Protein AF-A0A6V8PCB6-F1 (afdb_monomer_lite)

Foldseek 3Di:
DDDAAEDEDDDPPPDPPDQWDDPDVPDIHGHAHLVVLQVVAWDKDKDWDADVPRDIDIDIDTGHDLLSLQLRLLLVCQVDPDLVSLVSNCCSQQPVPPGVVVSCVVNVVPCVPPSSVSSVVSNCVQPVDPPGVHRD

Radius of gyration: 17.43 Å; chains: 1; bounding box: 39×37×51 Å

pLDDT: mean 89.45, std 10.22, range [46.38, 97.5]

Secondary structure (DSSP, 8-state):
-PPPPEEEPPPTTS-TT-SEEEEETTEEEEEETTHHHHHHSEEEEEEEEE-TTS-EEEEEEEEE-HHHHHHHHHHHHHHS--HHHHHHHHHHHHHSTTSHHHHHHHHGGGTT-HHHHHHHHHHHHHSSSTTSSS--

Sequence (136 aa):
MGVDFLTPKPEKGKGRKHRHRLVQPDLRARTLEGAEIALKHNWECSLSGILPEDGGTTVTLRVADIVSSLALKGIALGERYAEKDAYDIYVLLSYYRDGPRDVRDELKPYLSDKFLQKGLSSIESRFRSPEAEGPS

Structure (mmCIF, N/CA/C/O backbone):
data_AF-A0A6V8PCB6-F1
#
_entry.id   AF-A0A6V8PCB6-F1
#
loop_
_atom_site.group_PDB
_atom_site.id
_atom_site.type_symbol
_atom_site.label_atom_id
_atom_site.label_alt_id
_atom_site.label_comp_id
_atom_site.label_asym_id
_atom_site.label_entity_id
_atom_site.label_seq_id
_atom_site.pdbx_PDB_ins_code
_atom_site.Cartn_x
_atom_site.Cartn_y
_atom_site.Cartn_z
_atom_site.occupancy
_atom_site.B_iso_or_equiv
_atom_site.auth_seq_id
_atom_site.auth_comp_id
_atom_site.auth_asym_id
_atom_site.auth_atom_id
_atom_site.pdbx_PDB_model_num
ATOM 1 N N . MET A 1 1 ? 8.524 6.985 17.468 1.00 46.38 1 MET A N 1
ATOM 2 C CA . MET A 1 1 ? 7.666 6.788 16.278 1.00 46.38 1 MET A CA 1
ATOM 3 C C . MET A 1 1 ? 6.225 6.750 16.749 1.00 46.38 1 MET A C 1
ATOM 5 O O . MET A 1 1 ? 5.950 6.010 17.681 1.00 46.38 1 MET A O 1
ATOM 9 N N . GLY A 1 2 ? 5.345 7.580 16.187 1.00 80.88 2 GLY A N 1
ATOM 10 C CA . GLY A 1 2 ? 3.904 7.489 16.445 1.00 80.88 2 GLY A CA 1
ATOM 11 C C . GLY A 1 2 ? 3.251 6.488 15.492 1.00 80.88 2 GLY A C 1
ATOM 12 O O . GLY A 1 2 ? 3.739 6.310 14.377 1.00 80.88 2 GLY A O 1
ATOM 13 N N . VAL A 1 3 ? 2.176 5.836 15.933 1.00 85.88 3 VAL A N 1
ATOM 14 C CA . VAL A 1 3 ? 1.312 5.018 15.071 1.00 85.88 3 VAL A CA 1
ATOM 15 C C . VAL A 1 3 ? 0.150 5.889 14.610 1.00 85.88 3 VAL A C 1
ATOM 17 O O . VAL A 1 3 ? -0.571 6.440 15.440 1.00 85.88 3 VAL A O 1
ATOM 20 N N . ASP A 1 4 ? -0.032 5.998 13.297 1.00 88.81 4 ASP A N 1
ATOM 21 C CA . ASP A 1 4 ? -1.190 6.666 12.708 1.00 88.81 4 ASP A CA 1
ATOM 22 C C . ASP A 1 4 ? -2.275 5.639 12.378 1.00 88.81 4 ASP A C 1
ATOM 24 O O . ASP A 1 4 ? -2.035 4.657 11.674 1.00 88.81 4 ASP A O 1
ATOM 28 N N . PHE A 1 5 ? -3.500 5.902 12.827 1.00 93.19 5 PHE A N 1
ATOM 29 C CA . PHE A 1 5 ? -4.667 5.134 12.408 1.00 93.19 5 PHE A CA 1
ATOM 30 C C . PHE A 1 5 ? -5.275 5.764 11.164 1.00 93.19 5 PHE A C 1
ATOM 32 O O . PHE A 1 5 ? -5.524 6.970 11.127 1.00 93.19 5 PHE A O 1
ATOM 39 N N . LEU A 1 6 ? -5.548 4.949 10.149 1.00 93.06 6 LEU A N 1
ATOM 40 C CA . LEU A 1 6 ? -6.110 5.396 8.879 1.00 93.06 6 LEU A CA 1
ATOM 41 C C . LEU A 1 6 ? -7.535 4.875 8.721 1.00 93.06 6 LEU A C 1
ATOM 43 O O . LEU A 1 6 ? -7.871 3.780 9.163 1.00 93.06 6 LEU A O 1
ATOM 47 N N . THR A 1 7 ? -8.393 5.672 8.093 1.00 93.25 7 THR A N 1
ATOM 48 C CA . THR A 1 7 ? -9.783 5.299 7.831 1.00 93.25 7 THR A CA 1
ATOM 49 C C . THR A 1 7 ? -10.234 5.790 6.456 1.00 93.25 7 THR A C 1
ATOM 51 O O . THR A 1 7 ? -9.790 6.858 6.020 1.00 93.25 7 THR A O 1
ATOM 54 N N . PRO A 1 8 ? -11.138 5.067 5.772 1.00 92.75 8 PRO A N 1
ATOM 55 C CA . PRO A 1 8 ? -11.796 5.554 4.568 1.00 92.75 8 PRO A CA 1
ATOM 56 C C . PRO A 1 8 ? -12.423 6.938 4.721 1.00 92.75 8 PRO A C 1
ATOM 58 O O . PRO A 1 8 ? -12.832 7.359 5.820 1.00 92.75 8 PRO A O 1
ATOM 61 N N . LYS A 1 9 ? -12.555 7.631 3.585 1.00 87.81 9 LYS A N 1
ATOM 62 C CA . LYS A 1 9 ? -13.335 8.868 3.520 1.00 87.81 9 LYS A CA 1
ATOM 63 C C . LYS A 1 9 ? -14.779 8.564 3.943 1.00 87.81 9 LYS A C 1
ATOM 65 O O . LYS A 1 9 ? -15.350 7.570 3.502 1.00 87.81 9 LYS A O 1
ATOM 70 N N . PRO A 1 10 ? -15.391 9.407 4.789 1.00 84.75 10 PRO A N 1
ATOM 71 C CA . PRO A 1 10 ? -16.781 9.209 5.158 1.00 84.75 10 PRO A CA 1
ATOM 72 C C . PRO A 1 10 ? -17.700 9.424 3.947 1.00 84.75 10 PRO A C 1
ATOM 74 O O . PRO A 1 10 ? -17.351 10.122 2.982 1.00 84.75 10 PRO A O 1
ATOM 77 N N . GLU A 1 11 ? -18.897 8.844 4.028 1.00 80.12 11 GLU A N 1
ATOM 78 C CA . GLU A 1 11 ? -19.968 9.036 3.050 1.00 80.12 11 GLU A CA 1
ATOM 79 C C . GLU A 1 11 ? -20.226 10.527 2.777 1.00 80.12 11 GLU A C 1
ATOM 81 O O . GLU A 1 11 ? -20.019 11.397 3.634 1.00 80.12 11 GLU A O 1
ATOM 86 N N . LYS A 1 12 ? -20.703 10.843 1.565 1.00 75.00 12 LYS A N 1
ATOM 87 C CA . LYS A 1 12 ? -21.107 12.215 1.222 1.00 75.00 12 LYS A CA 1
ATOM 88 C C . LYS A 1 12 ? -22.122 12.717 2.262 1.00 75.00 12 LYS A C 1
ATOM 90 O O . LYS A 1 12 ? -23.094 12.038 2.556 1.00 75.00 12 LYS A O 1
ATOM 95 N N . GLY A 1 13 ? -21.876 13.904 2.820 1.00 70.69 13 GLY A N 1
ATOM 96 C CA . GLY A 1 13 ? -22.732 14.519 3.844 1.00 70.69 13 GLY A CA 1
ATOM 97 C C . GLY A 1 13 ? -22.326 14.232 5.294 1.00 70.69 13 GLY A C 1
ATOM 98 O O . GLY A 1 13 ? -22.735 14.972 6.182 1.00 70.69 13 GLY A O 1
ATOM 99 N N . LYS A 1 14 ? -21.452 13.251 5.556 1.00 67.50 14 LYS A N 1
ATOM 100 C CA . LYS A 1 14 ? -20.948 12.969 6.908 1.00 67.50 14 LYS A CA 1
ATOM 101 C C . LYS A 1 14 ? -19.524 13.504 7.071 1.00 67.50 14 LYS A C 1
ATOM 103 O O . LYS A 1 14 ? -18.580 12.957 6.523 1.00 67.50 14 LYS A O 1
ATOM 108 N N . GLY A 1 15 ? -19.352 14.600 7.814 1.00 62.06 15 GLY A N 1
ATOM 109 C CA . GLY A 1 15 ? -18.067 14.943 8.447 1.00 62.06 15 GLY A CA 1
ATOM 110 C C . GLY A 1 15 ? -16.829 15.068 7.540 1.00 62.06 15 GLY A C 1
ATOM 111 O O . GLY A 1 15 ? -15.757 14.615 7.924 1.00 62.06 15 GLY A O 1
ATOM 112 N N . ARG A 1 16 ? -16.931 15.711 6.367 1.00 62.19 16 ARG A N 1
ATOM 113 C CA . ARG A 1 16 ? -15.772 15.970 5.476 1.00 62.19 16 ARG A CA 1
ATOM 114 C C . ARG A 1 16 ? -14.860 17.129 5.902 1.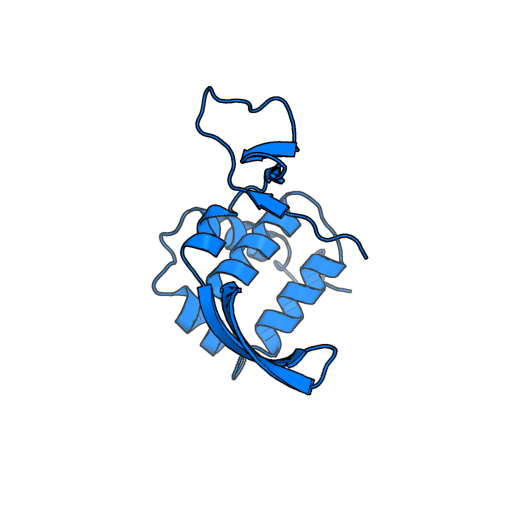00 62.19 16 ARG A C 1
ATOM 116 O O . ARG A 1 16 ? -13.846 17.360 5.255 1.00 62.19 16 ARG A O 1
ATOM 123 N N . LYS A 1 17 ? -15.217 17.876 6.954 1.00 65.69 17 LYS A N 1
ATOM 124 C CA . LYS A 1 17 ? -14.517 19.118 7.336 1.00 65.69 17 LYS A CA 1
ATOM 125 C C . LYS A 1 17 ? -13.113 18.899 7.915 1.00 65.69 17 LYS A C 1
ATOM 127 O O . LYS A 1 17 ? -12.297 19.809 7.824 1.00 65.69 17 LYS A O 1
ATOM 132 N N . HIS A 1 18 ? -12.812 17.730 8.487 1.00 73.50 18 HIS A N 1
ATOM 133 C CA . HIS A 1 18 ? -11.541 17.490 9.179 1.00 73.50 18 HIS A CA 1
ATOM 134 C C . HIS A 1 18 ? -10.835 16.225 8.692 1.00 73.50 18 HIS A C 1
ATOM 136 O O . HIS A 1 18 ? -11.465 15.192 8.478 1.00 73.50 18 HIS A O 1
ATOM 142 N N . ARG A 1 19 ? -9.501 16.307 8.577 1.00 82.00 19 ARG A N 1
ATOM 143 C CA . ARG A 1 19 ? -8.629 15.182 8.200 1.00 82.00 19 ARG A CA 1
ATOM 144 C C . ARG A 1 19 ? -8.603 14.055 9.234 1.00 82.00 19 ARG A C 1
ATOM 146 O O . ARG A 1 19 ? -8.320 12.933 8.851 1.00 82.00 19 ARG A O 1
ATOM 153 N N . HIS A 1 20 ? -8.871 14.333 10.510 1.00 89.62 20 HIS A N 1
ATOM 154 C CA . HIS A 1 20 ? -8.986 13.318 11.562 1.00 89.62 20 HIS A CA 1
ATOM 155 C C . HIS A 1 20 ? -10.417 13.269 12.084 1.00 89.62 20 HIS A C 1
ATOM 157 O O . HIS A 1 20 ? -11.012 14.315 12.356 1.00 89.62 20 HIS A O 1
ATOM 163 N N . ARG A 1 21 ? -10.948 12.061 12.278 1.00 89.56 21 ARG A N 1
ATOM 164 C CA . ARG A 1 21 ? -12.293 11.831 12.813 1.00 89.56 21 ARG A CA 1
ATOM 165 C C . ARG A 1 21 ? -12.289 10.737 13.870 1.00 89.56 21 ARG A C 1
ATOM 167 O O . ARG A 1 21 ? -11.453 9.840 13.829 1.00 89.56 21 ARG A O 1
ATOM 174 N N . LEU A 1 22 ? -13.223 10.830 14.811 1.00 89.38 22 LEU A N 1
ATOM 175 C CA . LEU A 1 22 ? -13.489 9.754 15.759 1.00 89.38 22 LEU A CA 1
ATOM 176 C C . LEU A 1 22 ? -14.146 8.594 14.999 1.00 89.38 22 LEU A C 1
ATOM 178 O O . LEU A 1 22 ? -15.113 8.816 14.266 1.00 89.38 22 LEU A O 1
ATOM 182 N N . VAL A 1 23 ? -13.586 7.393 15.123 1.00 89.38 23 VAL A N 1
ATOM 183 C CA . VAL A 1 23 ? -14.117 6.171 14.491 1.00 89.38 23 VAL A CA 1
ATOM 184 C C . VAL A 1 23 ? -14.826 5.294 15.524 1.00 89.38 23 VAL A C 1
ATOM 186 O O . VAL A 1 23 ? -15.865 4.721 15.221 1.00 89.38 23 VAL A O 1
ATOM 189 N N . GLN A 1 24 ? -14.304 5.260 16.748 1.00 90.50 24 GLN A N 1
ATOM 190 C CA . GLN A 1 24 ? -14.878 4.622 17.938 1.00 90.50 24 GLN A CA 1
ATOM 191 C C . GLN A 1 24 ? -14.356 5.368 19.185 1.00 90.50 24 GLN A C 1
ATOM 193 O O . GLN A 1 24 ? -13.451 6.200 19.026 1.00 90.50 24 GLN A O 1
ATOM 198 N N . PRO A 1 25 ? -14.890 5.118 20.400 1.00 93.62 25 PRO A N 1
ATOM 199 C CA . PRO A 1 25 ? -14.318 5.668 21.629 1.00 93.62 25 PRO A CA 1
ATOM 200 C C . PRO A 1 25 ? -12.801 5.452 21.672 1.00 93.62 25 PRO A C 1
ATOM 202 O O . PRO A 1 25 ? -12.314 4.385 21.303 1.00 93.62 25 PRO A O 1
ATOM 205 N N . ASP A 1 26 ? -12.073 6.512 22.018 1.00 90.25 26 ASP A N 1
ATOM 206 C CA . ASP A 1 26 ? -10.607 6.549 22.120 1.00 90.25 26 ASP A CA 1
ATOM 207 C C . ASP A 1 26 ? -9.811 6.257 20.832 1.00 90.25 26 ASP A C 1
ATOM 209 O O . ASP A 1 26 ? -8.584 6.202 20.862 1.00 90.25 26 ASP A O 1
ATOM 213 N N . LEU A 1 27 ? -10.468 6.179 19.666 1.00 90.81 27 LEU A N 1
ATOM 214 C CA . LEU A 1 27 ? -9.801 5.999 18.373 1.00 90.81 27 LEU A CA 1
ATOM 215 C C . LEU A 1 27 ? -10.128 7.138 17.407 1.00 90.81 27 LEU A C 1
ATOM 217 O O . LEU A 1 27 ? -11.177 7.166 16.747 1.00 90.81 27 LEU A O 1
ATOM 221 N N . ARG A 1 28 ? -9.180 8.066 17.261 1.00 91.31 28 ARG A N 1
ATOM 222 C CA . ARG A 1 28 ? -9.193 9.045 16.169 1.00 91.31 28 ARG A CA 1
ATOM 223 C C . ARG A 1 28 ? -8.317 8.538 15.035 1.00 91.31 28 ARG A C 1
ATOM 225 O O . ARG A 1 28 ? -7.147 8.244 15.240 1.00 91.31 28 ARG A O 1
ATOM 232 N N . ALA A 1 29 ? -8.883 8.488 13.837 1.00 93.06 29 ALA A N 1
ATOM 233 C CA . ALA A 1 29 ? -8.179 8.063 12.638 1.00 93.06 29 ALA A CA 1
ATOM 234 C C . ALA A 1 29 ? -8.168 9.174 11.590 1.00 93.06 29 ALA A C 1
ATOM 236 O O . ALA A 1 29 ? -9.107 9.972 11.473 1.00 93.06 29 ALA A O 1
ATOM 237 N N . ARG A 1 30 ? -7.094 9.215 10.810 1.00 91.69 30 ARG A N 1
ATOM 238 C CA . ARG A 1 30 ? -6.928 10.101 9.670 1.00 91.69 30 ARG A CA 1
ATOM 239 C C . ARG A 1 30 ? -7.664 9.542 8.461 1.00 91.69 30 ARG A C 1
ATOM 241 O O . ARG A 1 30 ? -7.499 8.382 8.099 1.00 91.69 30 ARG A O 1
ATOM 248 N N . THR A 1 31 ? -8.451 10.378 7.799 1.00 90.62 31 THR A N 1
ATOM 249 C CA . THR A 1 31 ? -9.087 10.019 6.535 1.00 90.62 31 THR A CA 1
ATOM 250 C C . THR A 1 31 ? -8.035 9.915 5.441 1.00 90.62 31 THR A C 1
ATOM 252 O O . THR A 1 31 ? -7.330 10.896 5.179 1.00 90.62 31 THR A O 1
ATOM 255 N N . LEU A 1 32 ? -7.979 8.766 4.781 1.00 90.44 32 LEU A N 1
ATOM 256 C CA . LEU A 1 32 ? -7.138 8.513 3.621 1.00 90.44 32 LEU A CA 1
ATOM 257 C C . LEU A 1 32 ? -8.033 8.115 2.444 1.00 90.44 32 LEU A C 1
ATOM 259 O O . LEU A 1 32 ? -8.924 7.277 2.582 1.00 90.44 32 LEU A O 1
ATOM 263 N N . GLU A 1 33 ? -7.828 8.752 1.293 1.00 90.00 33 GLU A N 1
ATOM 264 C CA . GLU A 1 33 ? -8.509 8.333 0.072 1.00 90.00 33 GLU A CA 1
ATOM 265 C C . GLU A 1 33 ? -7.982 6.978 -0.394 1.00 90.00 33 GLU A C 1
ATOM 267 O O . GLU A 1 33 ? -6.774 6.778 -0.465 1.00 90.00 33 GLU A O 1
ATOM 272 N N . GLY A 1 34 ? -8.890 6.062 -0.722 1.00 92.50 34 GLY A N 1
ATOM 273 C CA . GLY A 1 34 ? -8.526 4.730 -1.183 1.00 92.50 34 GLY A CA 1
ATOM 274 C C . GLY A 1 34 ? -8.216 3.750 -0.062 1.00 92.50 34 GLY A C 1
ATOM 275 O O . GLY A 1 34 ? -7.958 2.596 -0.366 1.00 92.50 34 GLY A O 1
ATOM 276 N N . ALA A 1 35 ? -8.298 4.136 1.218 1.00 94.25 35 ALA A N 1
ATOM 277 C CA . ALA A 1 35 ? -8.100 3.210 2.340 1.00 94.25 35 ALA A CA 1
ATOM 278 C C . ALA A 1 35 ? -9.057 2.001 2.313 1.00 94.25 35 ALA A C 1
ATOM 280 O O . ALA A 1 35 ? -8.757 0.961 2.891 1.00 94.25 35 ALA A O 1
ATOM 281 N N . GLU A 1 36 ? -10.188 2.115 1.616 1.00 95.06 36 GLU A N 1
ATOM 282 C CA . GLU A 1 36 ? -11.112 1.020 1.336 1.00 95.06 36 GLU A CA 1
ATOM 283 C C . GLU A 1 36 ? -10.423 -0.162 0.644 1.00 95.06 36 GLU A C 1
ATOM 285 O O . GLU A 1 36 ? -10.755 -1.310 0.935 1.00 95.06 36 GLU A O 1
ATOM 290 N N . ILE A 1 37 ? -9.452 0.104 -0.240 1.00 96.44 37 ILE A N 1
ATOM 291 C CA . ILE A 1 37 ? -8.766 -0.956 -0.977 1.00 96.44 37 ILE A CA 1
ATOM 292 C C . ILE A 1 37 ? -7.959 -1.847 -0.029 1.00 96.44 37 ILE A C 1
ATOM 294 O O . ILE A 1 37 ? -8.057 -3.060 -0.144 1.00 96.44 37 ILE A O 1
ATOM 298 N N . ALA A 1 38 ? -7.300 -1.280 0.989 1.00 96.06 38 ALA A N 1
ATOM 299 C CA . ALA A 1 38 ? -6.541 -2.039 1.991 1.00 96.06 38 ALA A CA 1
ATOM 300 C C . ALA A 1 38 ? -7.421 -2.952 2.853 1.00 96.06 38 ALA A C 1
ATOM 302 O O . ALA A 1 38 ? -6.995 -4.030 3.264 1.00 96.06 38 ALA A O 1
ATOM 303 N N . LEU A 1 39 ? -8.673 -2.557 3.094 1.00 94.38 39 LEU A N 1
ATOM 304 C CA . LEU A 1 39 ? -9.636 -3.397 3.811 1.00 94.38 39 LEU A CA 1
ATOM 305 C C . LEU A 1 39 ? -10.142 -4.570 2.957 1.00 94.38 39 LEU A C 1
ATOM 307 O O . LEU A 1 39 ? -10.547 -5.590 3.512 1.00 94.38 39 LEU A O 1
ATOM 311 N N . LYS A 1 40 ? -10.108 -4.433 1.627 1.00 95.81 40 LYS A N 1
ATOM 312 C CA . LYS A 1 40 ? -10.549 -5.449 0.659 1.00 95.81 40 LYS A CA 1
ATOM 313 C C . LYS A 1 40 ? -9.416 -6.376 0.207 1.00 95.81 40 LYS A C 1
ATOM 315 O O . LYS A 1 40 ? -9.641 -7.567 0.042 1.00 95.81 40 LYS A O 1
ATOM 320 N N . HIS A 1 41 ? -8.231 -5.817 0.005 1.00 96.75 41 HIS A N 1
ATOM 321 C CA . HIS A 1 41 ? -7.056 -6.457 -0.575 1.00 96.75 41 HIS A CA 1
ATOM 322 C C . HIS A 1 41 ? -5.947 -6.509 0.479 1.00 96.75 41 HIS A C 1
ATOM 324 O O . HIS A 1 41 ? -5.196 -5.553 0.706 1.00 96.75 41 HIS A O 1
ATOM 330 N N . ASN A 1 42 ? -5.929 -7.617 1.207 1.00 97.25 42 ASN A N 1
ATOM 331 C CA . ASN A 1 42 ? -4.986 -7.912 2.271 1.00 97.25 42 ASN A CA 1
ATOM 332 C C . ASN A 1 42 ? -4.781 -9.422 2.369 1.00 97.25 42 ASN A C 1
ATOM 334 O O . ASN A 1 42 ? -5.574 -10.210 1.855 1.00 97.25 42 ASN A O 1
ATOM 338 N N . TRP A 1 43 ? -3.718 -9.806 3.060 1.00 95.94 43 TRP A N 1
ATOM 339 C CA . TRP A 1 43 ? -3.426 -11.188 3.396 1.00 95.94 43 TRP A CA 1
ATOM 340 C C . TRP A 1 43 ? -3.252 -11.337 4.906 1.00 95.94 43 TRP A C 1
ATOM 342 O O . TRP A 1 43 ? -2.933 -10.379 5.615 1.00 95.94 43 TRP A O 1
ATOM 352 N N . GLU A 1 44 ? -3.507 -12.541 5.401 1.00 97.19 44 GLU A N 1
ATOM 353 C CA . GLU A 1 44 ? -3.409 -12.866 6.817 1.00 97.19 44 GLU A CA 1
ATOM 354 C C . GLU A 1 44 ? -1.996 -13.344 7.166 1.00 97.19 44 GLU A C 1
ATOM 356 O O . GLU A 1 44 ? -1.477 -14.278 6.558 1.00 97.19 44 GLU A O 1
ATOM 361 N N . CYS A 1 45 ? -1.379 -12.699 8.153 1.00 95.88 45 CYS A N 1
ATOM 362 C CA . CYS A 1 45 ? -0.045 -13.003 8.649 1.00 95.88 45 CYS A CA 1
ATOM 363 C C . CYS A 1 45 ? -0.109 -13.295 10.148 1.00 95.88 45 CYS A C 1
ATOM 365 O O . CYS A 1 45 ? -0.615 -12.475 10.917 1.00 95.88 45 CYS A O 1
ATOM 367 N N . SER A 1 46 ? 0.430 -14.437 10.569 1.00 97.06 46 SER A N 1
ATOM 368 C CA . SER A 1 46 ? 0.554 -14.791 11.984 1.00 97.06 46 SER A CA 1
ATOM 369 C C . SER A 1 46 ? 1.971 -14.515 12.471 1.00 97.06 46 SER A C 1
ATOM 371 O O . SER A 1 46 ? 2.944 -14.992 11.890 1.00 97.06 46 SER A O 1
ATOM 373 N N . LEU A 1 47 ? 2.078 -13.747 13.552 1.00 94.50 47 LEU A N 1
ATOM 374 C CA . LEU A 1 47 ? 3.329 -13.419 14.223 1.00 94.50 47 LEU A CA 1
ATOM 375 C C . LEU A 1 47 ? 3.330 -14.064 15.604 1.00 94.50 47 LEU A C 1
ATOM 377 O O . LEU A 1 47 ? 2.462 -13.770 16.426 1.00 94.50 47 LEU A O 1
ATOM 381 N N . SER A 1 48 ? 4.315 -14.918 15.860 1.00 95.81 48 SER A N 1
ATOM 382 C CA . SER A 1 48 ? 4.535 -15.522 17.172 1.00 95.81 48 SER A CA 1
ATOM 383 C C . SER A 1 48 ? 5.686 -14.826 17.891 1.00 95.81 48 SER A C 1
ATOM 385 O O . SER A 1 48 ? 6.673 -14.433 17.271 1.00 95.81 48 SER A O 1
ATOM 387 N N . GLY A 1 49 ? 5.566 -14.675 19.205 1.00 94.06 49 GLY A N 1
ATOM 388 C CA . GLY A 1 49 ? 6.581 -14.036 20.034 1.00 94.06 49 GLY A CA 1
ATOM 389 C C . GLY A 1 49 ? 6.434 -14.399 21.504 1.00 94.06 49 GLY A C 1
ATOM 390 O O . GLY A 1 49 ? 5.477 -15.062 21.899 1.00 94.06 49 GLY A O 1
ATOM 391 N N . ILE A 1 50 ? 7.396 -13.960 22.308 1.00 94.88 50 ILE A N 1
ATOM 392 C CA . ILE A 1 50 ? 7.384 -14.128 23.761 1.00 94.88 50 ILE A CA 1
ATOM 393 C C . ILE A 1 50 ? 7.024 -12.777 24.383 1.00 94.88 50 ILE A C 1
ATOM 395 O O . ILE A 1 50 ? 7.619 -11.752 24.045 1.00 94.88 50 ILE A O 1
ATOM 399 N N . LEU A 1 51 ? 6.009 -12.770 25.241 1.00 91.00 51 LEU A N 1
ATOM 400 C CA . LEU A 1 51 ? 5.606 -11.607 26.020 1.00 91.00 51 LEU A CA 1
ATOM 401 C C . LEU A 1 51 ? 6.644 -11.304 27.111 1.00 91.00 51 LEU A C 1
ATOM 403 O O . LEU A 1 51 ? 7.395 -12.193 27.516 1.00 91.00 51 LEU A O 1
ATOM 407 N N . PRO A 1 52 ? 6.670 -10.071 27.645 1.00 83.88 52 PRO A N 1
ATOM 408 C CA . PRO A 1 52 ? 7.308 -9.832 28.934 1.00 83.88 52 PRO A CA 1
ATOM 409 C C . PRO A 1 52 ? 6.715 -10.825 29.949 1.00 83.88 52 PRO A C 1
ATOM 411 O O . PRO A 1 52 ? 5.494 -10.924 30.018 1.00 83.88 52 PRO A O 1
ATOM 414 N N . GLU A 1 53 ? 7.561 -11.561 30.679 1.00 89.38 53 GLU A N 1
ATOM 415 C CA . GLU A 1 53 ? 7.205 -12.700 31.564 1.00 89.38 53 GLU A CA 1
ATOM 416 C C . GLU A 1 53 ? 7.086 -14.089 30.896 1.00 89.38 53 GLU A C 1
ATOM 418 O O . GLU A 1 53 ? 6.369 -14.961 31.378 1.00 89.38 53 GLU A O 1
ATOM 423 N N . ASP A 1 54 ? 7.814 -14.328 29.800 1.00 84.75 54 ASP A N 1
ATOM 424 C CA . ASP A 1 54 ? 8.033 -15.656 29.189 1.00 84.75 54 ASP A CA 1
ATOM 425 C C . ASP A 1 54 ? 6.783 -16.363 28.618 1.00 84.75 54 ASP A C 1
ATOM 427 O O . ASP A 1 54 ? 6.844 -17.505 28.156 1.00 84.75 54 ASP A O 1
ATOM 431 N N . GLY A 1 55 ? 5.640 -15.675 28.564 1.00 91.25 55 GLY A N 1
ATOM 432 C CA . GLY A 1 55 ? 4.418 -16.179 27.941 1.00 91.25 55 GLY A CA 1
ATOM 433 C C . GLY A 1 55 ? 4.499 -16.175 26.412 1.00 91.25 55 GLY A C 1
ATOM 434 O O . GLY A 1 55 ? 4.581 -15.116 25.791 1.00 91.25 55 GLY A O 1
ATOM 435 N N . GLY A 1 56 ? 4.425 -17.346 25.776 1.00 94.12 56 GLY A N 1
ATOM 436 C CA . GLY A 1 56 ? 4.310 -17.443 24.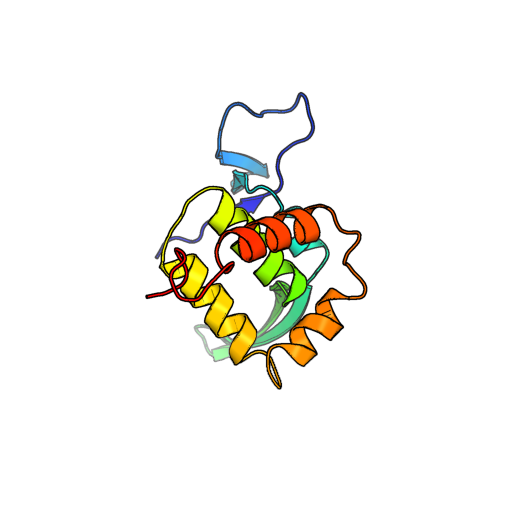319 1.00 94.12 56 GLY A CA 1
ATOM 437 C C . GLY A 1 56 ? 2.965 -16.905 23.816 1.00 94.12 56 GLY A C 1
ATOM 438 O O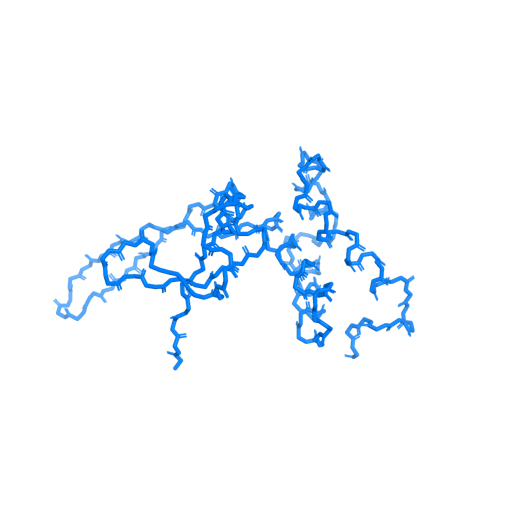 . GLY A 1 56 ? 1.912 -17.257 24.344 1.00 94.12 56 GLY A O 1
ATOM 439 N N . THR A 1 57 ? 2.985 -16.076 22.774 1.00 95.06 57 THR A N 1
ATOM 440 C CA . THR A 1 57 ? 1.781 -15.536 22.134 1.00 95.06 57 THR A CA 1
ATOM 441 C C . THR A 1 57 ? 1.863 -15.639 20.618 1.00 95.06 57 THR A C 1
ATOM 443 O O . THR A 1 57 ? 2.947 -15.663 20.036 1.00 95.06 57 THR A O 1
ATOM 446 N N . THR A 1 58 ? 0.706 -15.705 19.966 1.00 95.69 58 THR A N 1
ATOM 447 C CA . THR A 1 58 ? 0.580 -15.574 18.514 1.00 95.69 58 THR A CA 1
ATOM 448 C C . THR A 1 58 ? -0.531 -14.586 18.210 1.00 95.69 58 THR A C 1
ATOM 450 O O . THR A 1 58 ? -1.636 -14.707 18.735 1.00 95.69 58 THR A O 1
ATOM 453 N N . VAL A 1 59 ? -0.229 -13.607 17.361 1.00 95.69 59 VAL A N 1
ATOM 454 C CA . VAL A 1 59 ? -1.183 -12.603 16.895 1.00 95.69 59 VAL A CA 1
ATOM 455 C C . VAL A 1 59 ? -1.334 -12.730 15.392 1.00 95.69 59 VAL A C 1
ATOM 457 O O . VAL A 1 59 ? -0.351 -12.790 14.658 1.00 95.69 59 VAL A O 1
ATOM 460 N N . THR A 1 60 ? -2.579 -12.721 14.941 1.00 96.81 60 THR A N 1
ATOM 461 C CA . THR A 1 60 ? -2.927 -12.737 13.526 1.00 96.81 60 THR A CA 1
ATOM 462 C C . THR A 1 60 ? -3.290 -11.326 13.074 1.00 96.81 60 THR A C 1
ATOM 464 O O . THR A 1 60 ? -4.138 -10.663 13.673 1.00 96.81 60 THR A O 1
ATOM 467 N N . LEU A 1 61 ? -2.628 -10.855 12.020 1.00 95.38 61 LEU A N 1
ATOM 468 C CA . LEU A 1 61 ? -2.779 -9.523 11.446 1.00 95.38 61 LEU A CA 1
ATOM 469 C C . LEU A 1 61 ? -3.207 -9.625 9.986 1.00 95.38 61 LEU A C 1
ATOM 471 O O . LEU A 1 61 ? -2.792 -10.528 9.266 1.00 95.38 61 LEU A O 1
ATOM 475 N N . ARG A 1 62 ? -3.976 -8.640 9.522 1.00 97.12 62 ARG A N 1
ATOM 476 C CA . ARG A 1 62 ? -4.215 -8.429 8.091 1.00 97.12 62 ARG A CA 1
ATOM 477 C C . ARG A 1 62 ? -3.262 -7.370 7.572 1.00 97.12 62 ARG A C 1
ATOM 479 O O . ARG A 1 62 ? -3.256 -6.243 8.067 1.00 97.12 62 ARG A O 1
ATOM 486 N N . VAL A 1 63 ? -2.469 -7.736 6.576 1.00 96.31 63 VAL A N 1
ATOM 487 C CA . VAL A 1 63 ? -1.440 -6.888 5.975 1.00 96.31 63 VAL A CA 1
ATOM 488 C C . VAL A 1 63 ? -1.861 -6.547 4.552 1.00 96.31 63 VAL A C 1
ATOM 490 O O . VAL A 1 63 ? -2.301 -7.423 3.811 1.00 96.31 63 VAL A O 1
ATOM 493 N N . ALA A 1 64 ? -1.747 -5.276 4.164 1.00 96.62 64 ALA A N 1
ATOM 494 C CA . ALA A 1 64 ? -2.036 -4.846 2.797 1.00 96.62 64 ALA A CA 1
ATOM 495 C C . ALA A 1 64 ? -1.199 -5.657 1.794 1.00 96.62 64 ALA A C 1
ATOM 497 O O . ALA A 1 64 ? 0.008 -5.822 1.972 1.00 96.62 64 ALA A O 1
ATOM 498 N N . ASP A 1 65 ? -1.845 -6.169 0.751 1.00 96.75 65 ASP A N 1
ATOM 499 C CA . ASP A 1 65 ? -1.162 -6.899 -0.316 1.00 96.75 65 ASP A CA 1
ATOM 500 C C . ASP A 1 65 ? -0.552 -5.939 -1.358 1.00 96.75 65 ASP A C 1
ATOM 502 O O . ASP A 1 65 ? -0.545 -4.713 -1.188 1.00 96.75 65 ASP A O 1
ATOM 506 N N . ILE A 1 66 ? -0.023 -6.494 -2.450 1.00 97.12 66 ILE A N 1
ATOM 507 C CA . ILE A 1 66 ? 0.575 -5.711 -3.537 1.00 97.12 66 ILE A CA 1
ATOM 508 C C . ILE A 1 66 ? -0.446 -4.821 -4.259 1.00 97.12 66 ILE A C 1
ATOM 510 O O . ILE A 1 66 ? -0.110 -3.696 -4.634 1.00 97.12 66 ILE A O 1
ATOM 514 N N . VAL A 1 67 ? -1.699 -5.276 -4.390 1.00 97.50 67 VAL A N 1
ATOM 515 C CA . VAL A 1 67 ? -2.795 -4.528 -5.025 1.00 97.50 67 VAL A CA 1
ATOM 516 C C . VAL A 1 67 ? -3.068 -3.260 -4.225 1.00 97.50 67 VAL A C 1
ATOM 518 O O . VAL A 1 67 ? -3.057 -2.153 -4.769 1.00 97.50 67 VAL A O 1
ATOM 521 N N . SER A 1 68 ? -3.239 -3.410 -2.913 1.00 97.50 68 SER A N 1
ATOM 522 C CA . SER A 1 68 ? -3.449 -2.287 -2.006 1.00 97.50 68 SER A CA 1
ATOM 523 C C . SER A 1 68 ? -2.248 -1.368 -1.909 1.00 97.50 68 SER A C 1
ATOM 525 O O . SER A 1 68 ? -2.404 -0.147 -1.930 1.00 97.50 68 SER A O 1
ATOM 527 N N . SER A 1 69 ? -1.052 -1.944 -1.803 1.00 96.69 69 SER A N 1
ATOM 528 C CA . SER A 1 69 ? 0.182 -1.181 -1.638 1.00 96.69 69 SER A CA 1
ATOM 529 C C . SER A 1 69 ? 0.423 -0.264 -2.834 1.00 96.69 69 SER A C 1
ATOM 531 O O . SER A 1 69 ? 0.648 0.931 -2.644 1.00 96.69 69 SER A O 1
ATOM 533 N N . LEU A 1 70 ? 0.286 -0.778 -4.062 1.00 97.06 70 LEU A N 1
ATOM 534 C CA . LEU A 1 70 ? 0.445 0.028 -5.275 1.00 97.06 70 LEU A CA 1
ATOM 535 C C . LEU A 1 70 ? -0.672 1.050 -5.455 1.00 97.06 70 LEU A C 1
ATOM 537 O O . LEU A 1 70 ? -0.386 2.195 -5.800 1.00 97.06 70 LEU A O 1
ATOM 541 N N . ALA A 1 71 ? -1.926 0.685 -5.184 1.00 97.06 71 ALA A N 1
ATOM 542 C CA . ALA A 1 71 ? -3.031 1.633 -5.275 1.00 97.06 71 ALA A CA 1
ATOM 543 C C . ALA A 1 71 ? -2.839 2.817 -4.314 1.00 97.06 71 ALA A C 1
ATOM 545 O O . ALA A 1 71 ? -2.917 3.973 -4.730 1.00 97.06 71 ALA A O 1
ATOM 546 N N . LEU A 1 72 ? -2.534 2.542 -3.041 1.00 95.75 72 LEU A N 1
ATOM 547 C CA . LEU A 1 72 ? -2.335 3.580 -2.031 1.00 95.75 72 LEU A CA 1
ATOM 548 C C . LEU A 1 72 ? -1.096 4.432 -2.313 1.00 95.75 72 LEU A C 1
ATOM 550 O O . LEU A 1 72 ? -1.171 5.657 -2.201 1.00 95.75 72 LEU A O 1
ATOM 554 N N . LYS A 1 73 ? 0.024 3.816 -2.713 1.00 94.75 73 LYS A N 1
ATOM 555 C CA . LYS A 1 73 ? 1.236 4.550 -3.098 1.00 94.75 73 LYS A CA 1
ATOM 556 C C . LYS A 1 73 ? 1.010 5.416 -4.329 1.00 94.75 73 LYS A C 1
ATOM 558 O O . LYS A 1 73 ? 1.393 6.581 -4.316 1.00 94.75 73 LYS A O 1
ATOM 563 N N . GLY A 1 74 ? 0.327 4.895 -5.346 1.00 95.06 74 GLY A N 1
ATOM 564 C CA . GLY A 1 74 ? -0.024 5.650 -6.545 1.00 95.06 74 GLY A CA 1
ATOM 565 C C . GLY A 1 74 ? -0.926 6.846 -6.241 1.00 95.06 74 GLY A C 1
ATOM 566 O O . GLY A 1 74 ? -0.640 7.956 -6.683 1.00 95.06 74 GLY A O 1
ATOM 567 N N . ILE A 1 75 ? -1.970 6.663 -5.422 1.00 94.06 75 ILE A N 1
ATOM 568 C CA . ILE A 1 75 ? -2.840 7.770 -4.989 1.00 94.06 75 ILE A CA 1
ATOM 569 C C . ILE A 1 75 ? -2.027 8.829 -4.232 1.00 94.06 75 ILE A C 1
ATOM 571 O O . ILE A 1 75 ? -2.164 10.019 -4.516 1.00 94.06 75 ILE A O 1
ATOM 575 N N . ALA A 1 76 ? -1.165 8.409 -3.300 1.00 91.94 76 ALA A N 1
ATOM 576 C CA . ALA A 1 76 ? -0.317 9.325 -2.543 1.00 91.94 76 ALA A CA 1
ATOM 577 C C . ALA A 1 76 ? 0.633 10.115 -3.457 1.00 91.94 76 ALA A C 1
ATOM 579 O O . ALA A 1 76 ? 0.718 11.333 -3.312 1.00 91.94 76 ALA A O 1
ATOM 580 N N . LEU A 1 77 ? 1.268 9.446 -4.425 1.00 91.31 77 LEU A N 1
ATOM 581 C CA . LEU A 1 77 ? 2.157 10.059 -5.415 1.00 91.31 77 LEU A CA 1
ATOM 582 C C . LEU A 1 77 ? 1.431 11.102 -6.285 1.00 91.31 77 LEU A C 1
ATOM 584 O O . LEU A 1 77 ? 2.008 12.124 -6.662 1.00 91.31 77 LEU A O 1
ATOM 588 N N . GLY A 1 78 ? 0.154 10.863 -6.601 1.00 87.69 78 GLY A N 1
ATOM 589 C CA . GLY A 1 78 ? -0.689 11.811 -7.330 1.00 87.69 78 GLY A CA 1
ATOM 590 C C . GLY A 1 78 ? -1.079 13.048 -6.509 1.00 87.69 78 GLY A C 1
ATOM 591 O O . GLY A 1 78 ? -1.145 14.146 -7.056 1.00 87.69 78 GLY A O 1
ATOM 592 N N . GLU A 1 79 ? -1.325 12.894 -5.202 1.00 85.56 79 GLU A N 1
ATOM 593 C CA . GLU A 1 79 ? -1.725 13.997 -4.309 1.00 85.56 79 GLU A CA 1
ATOM 594 C C . GLU A 1 79 ? -0.550 14.866 -3.849 1.00 85.56 79 GLU A C 1
ATOM 596 O O . GLU A 1 79 ? -0.700 16.074 -3.648 1.00 85.56 79 GLU A O 1
ATOM 601 N N . ARG A 1 80 ? 0.611 14.249 -3.639 1.00 78.75 80 ARG A N 1
ATOM 602 C CA . ARG A 1 80 ? 1.846 14.915 -3.241 1.00 78.75 80 ARG A CA 1
ATOM 603 C C . ARG A 1 80 ? 2.995 14.216 -3.953 1.00 78.75 80 ARG A C 1
ATOM 605 O O . ARG A 1 80 ? 3.189 13.014 -3.799 1.00 78.75 80 ARG A O 1
ATOM 612 N N . TYR A 1 81 ? 3.774 14.966 -4.718 1.00 68.62 81 TYR A N 1
ATOM 613 C CA . TYR A 1 81 ? 5.022 14.403 -5.198 1.00 68.62 81 TYR A CA 1
ATOM 614 C C . TYR A 1 81 ? 6.004 14.319 -4.023 1.00 68.62 81 TYR A C 1
ATOM 616 O O . TYR A 1 81 ? 6.282 15.324 -3.367 1.00 68.62 81 TYR A O 1
ATOM 624 N N . ALA A 1 82 ? 6.473 13.110 -3.726 1.00 75.81 82 ALA A N 1
ATOM 625 C CA . ALA A 1 82 ? 7.515 12.851 -2.745 1.00 75.81 82 ALA A CA 1
ATOM 626 C C . ALA A 1 82 ? 8.411 11.729 -3.278 1.00 75.81 82 ALA A C 1
ATOM 628 O O . ALA A 1 82 ? 7.916 10.627 -3.517 1.00 75.81 82 ALA A O 1
ATOM 629 N N . GLU A 1 83 ? 9.715 11.988 -3.417 1.00 76.25 83 GLU A N 1
ATOM 630 C CA . GLU A 1 83 ? 10.699 11.029 -3.956 1.00 76.25 83 GLU A CA 1
ATOM 631 C C . GLU A 1 83 ? 10.616 9.659 -3.267 1.00 76.25 83 GLU A C 1
ATOM 633 O O . GLU A 1 83 ? 10.666 8.617 -3.917 1.00 76.25 83 GLU A O 1
ATOM 638 N N . LYS A 1 84 ? 10.369 9.647 -1.950 1.00 84.00 84 LYS A N 1
ATOM 639 C CA . LYS A 1 84 ? 10.182 8.413 -1.177 1.00 84.00 84 LYS A CA 1
ATOM 640 C C . LYS A 1 84 ? 9.045 7.534 -1.709 1.00 84.00 84 LYS A C 1
ATOM 642 O O . LYS A 1 84 ? 9.194 6.319 -1.755 1.00 84.00 84 LYS A O 1
ATOM 647 N N . ASP A 1 85 ? 7.912 8.124 -2.090 1.00 87.31 85 ASP A N 1
ATOM 648 C CA . ASP A 1 85 ? 6.773 7.350 -2.591 1.00 87.31 85 ASP A CA 1
ATOM 649 C C . ASP A 1 85 ? 7.093 6.742 -3.975 1.00 87.31 85 ASP A C 1
ATOM 651 O O . ASP A 1 85 ? 6.695 5.609 -4.243 1.00 87.31 85 ASP A O 1
ATOM 655 N N . ALA A 1 86 ? 7.879 7.434 -4.812 1.00 88.06 86 ALA A N 1
ATOM 656 C CA . ALA A 1 86 ? 8.363 6.907 -6.090 1.00 88.06 86 ALA A CA 1
ATOM 657 C C . ALA A 1 86 ? 9.369 5.754 -5.902 1.00 88.06 86 ALA A C 1
ATOM 659 O O . ALA A 1 86 ? 9.264 4.726 -6.574 1.00 88.06 86 ALA A O 1
ATOM 660 N N . TYR A 1 87 ? 10.289 5.882 -4.941 1.00 89.69 87 TYR A N 1
ATOM 661 C CA . TYR A 1 87 ? 11.234 4.818 -4.595 1.00 89.69 87 TYR A CA 1
ATOM 662 C C . TYR A 1 87 ? 10.523 3.575 -4.044 1.00 89.69 87 TYR A C 1
ATOM 664 O O . TYR A 1 87 ? 10.810 2.459 -4.473 1.00 89.69 87 TYR A O 1
ATOM 672 N N . ASP A 1 88 ? 9.541 3.753 -3.154 1.00 92.00 88 ASP A N 1
ATOM 673 C CA . ASP A 1 88 ? 8.749 2.641 -2.618 1.00 92.00 88 ASP A CA 1
ATOM 674 C C . ASP A 1 88 ? 8.019 1.877 -3.743 1.00 92.00 88 ASP A C 1
ATOM 676 O O . ASP A 1 88 ? 7.976 0.647 -3.724 1.00 92.00 88 ASP A O 1
ATOM 680 N N . ILE A 1 89 ? 7.486 2.580 -4.752 1.00 93.75 89 ILE A N 1
ATOM 681 C CA . ILE A 1 89 ? 6.877 1.951 -5.938 1.00 93.75 89 ILE A CA 1
ATOM 682 C C . ILE A 1 89 ? 7.922 1.167 -6.733 1.00 93.75 89 ILE A C 1
ATOM 684 O O . ILE A 1 89 ? 7.681 0.008 -7.063 1.00 93.75 89 ILE A O 1
ATOM 688 N N . TYR A 1 90 ? 9.082 1.762 -7.018 1.00 93.00 90 TYR A N 1
ATOM 689 C CA . TYR A 1 90 ? 10.159 1.081 -7.737 1.00 93.00 90 TYR A CA 1
ATOM 690 C C . TYR A 1 90 ? 10.601 -0.204 -7.024 1.00 93.00 90 TYR A C 1
ATOM 692 O O . TYR A 1 90 ? 10.709 -1.255 -7.658 1.00 93.00 90 TYR A O 1
ATOM 700 N N . VAL A 1 91 ? 10.796 -0.146 -5.704 1.00 93.50 91 VAL A N 1
ATOM 701 C CA . VAL A 1 91 ? 11.188 -1.303 -4.887 1.00 93.50 91 VAL A CA 1
ATOM 702 C C . VAL A 1 91 ? 10.105 -2.377 -4.904 1.00 93.50 91 VAL A C 1
ATOM 704 O O . VAL A 1 91 ? 10.417 -3.542 -5.143 1.00 93.50 91 VAL A O 1
ATOM 707 N N . LEU A 1 92 ? 8.836 -2.006 -4.707 1.00 94.56 92 LEU A N 1
ATOM 708 C CA . LEU A 1 92 ? 7.728 -2.960 -4.776 1.00 94.56 92 LEU A CA 1
ATOM 709 C C . LEU A 1 92 ? 7.673 -3.651 -6.140 1.00 94.56 92 LEU A C 1
ATOM 711 O O . LEU A 1 92 ? 7.538 -4.865 -6.195 1.00 94.56 92 LEU A O 1
ATOM 715 N N . LEU A 1 93 ? 7.819 -2.911 -7.239 1.00 94.38 93 LEU A N 1
ATOM 716 C CA . LEU A 1 93 ? 7.796 -3.496 -8.580 1.00 94.38 93 LEU A CA 1
ATOM 717 C C . LEU A 1 93 ? 9.004 -4.396 -8.858 1.00 94.38 93 LEU A C 1
ATOM 719 O O . LEU A 1 93 ? 8.859 -5.414 -9.529 1.00 94.38 93 LEU A O 1
ATOM 723 N N . SER A 1 94 ? 10.181 -4.026 -8.356 1.00 93.88 94 SER A N 1
ATOM 724 C CA . SER A 1 94 ? 11.437 -4.726 -8.649 1.00 93.88 94 SER A CA 1
ATOM 725 C C . SER A 1 94 ? 11.622 -5.995 -7.822 1.00 93.88 94 SER A C 1
ATOM 727 O O . SER A 1 94 ? 12.189 -6.962 -8.320 1.00 93.88 94 SER A O 1
ATOM 729 N N . TYR A 1 95 ? 11.152 -5.996 -6.571 1.00 95.50 95 TYR A N 1
ATOM 730 C CA . TYR A 1 95 ? 11.440 -7.056 -5.598 1.00 95.50 95 TYR A CA 1
ATOM 731 C C . TYR A 1 95 ? 10.209 -7.850 -5.155 1.00 95.50 95 TYR A C 1
ATOM 733 O O . TYR A 1 95 ? 10.323 -8.750 -4.321 1.00 95.50 95 TYR A O 1
ATOM 741 N N . TYR A 1 96 ? 9.020 -7.541 -5.676 1.00 95.50 96 TYR A N 1
ATOM 742 C CA . TYR A 1 96 ? 7.864 -8.398 -5.453 1.00 95.50 96 TYR A CA 1
ATOM 743 C C . TYR A 1 96 ? 7.995 -9.674 -6.285 1.00 95.50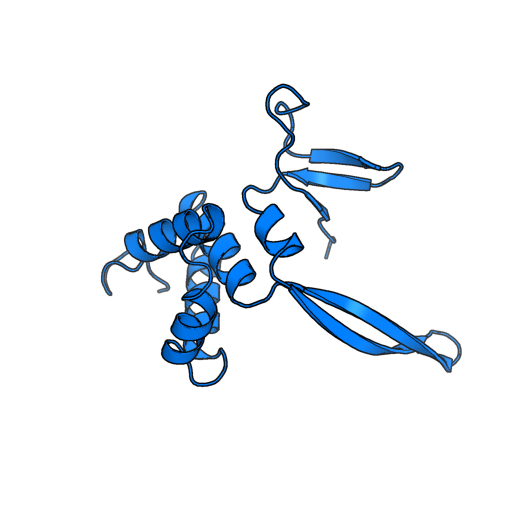 96 TYR A C 1
ATOM 745 O O . TYR A 1 96 ? 7.833 -9.637 -7.503 1.00 95.50 96 TYR A O 1
ATOM 753 N N . ARG A 1 97 ? 8.256 -10.800 -5.608 1.00 94.56 97 ARG A N 1
ATOM 754 C CA . ARG A 1 97 ? 8.452 -12.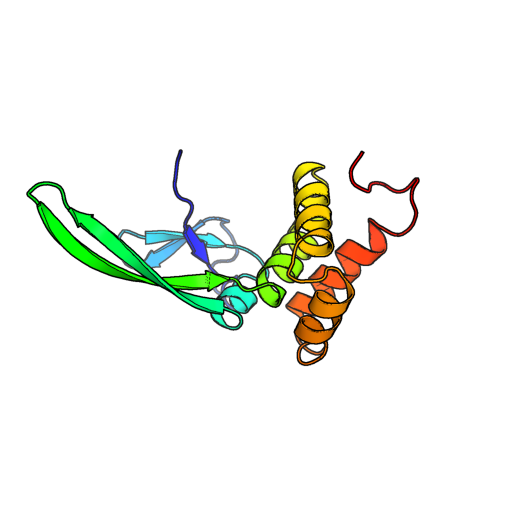123 -6.229 1.00 94.56 97 ARG A CA 1
ATOM 755 C C . ARG A 1 97 ? 9.471 -12.052 -7.376 1.00 94.56 97 ARG A C 1
ATOM 757 O O . ARG A 1 97 ? 10.572 -11.557 -7.151 1.00 94.56 97 ARG A O 1
ATOM 764 N N . ASP A 1 98 ? 9.099 -12.484 -8.582 1.00 93.75 98 ASP A N 1
ATOM 765 C CA . ASP A 1 98 ? 9.958 -12.464 -9.770 1.00 93.75 98 ASP A CA 1
ATOM 766 C C . ASP A 1 98 ? 9.889 -11.123 -10.540 1.00 93.75 98 ASP A C 1
ATOM 768 O O . ASP A 1 98 ? 10.324 -11.009 -11.691 1.00 93.75 98 ASP A O 1
ATOM 772 N N . GLY A 1 99 ? 9.349 -10.077 -9.903 1.00 94.31 99 GLY A N 1
ATOM 773 C CA . GLY A 1 99 ? 9.394 -8.692 -10.359 1.00 94.31 99 GLY A CA 1
ATOM 774 C C . GLY A 1 99 ? 8.110 -8.208 -11.054 1.00 94.31 99 GLY A C 1
ATOM 775 O O . GLY A 1 99 ? 7.006 -8.679 -10.764 1.00 94.31 99 GLY A O 1
ATOM 776 N N . PRO A 1 100 ? 8.208 -7.258 -12.008 1.00 93.94 100 PRO A N 1
ATOM 777 C CA . PRO A 1 100 ? 7.041 -6.537 -12.529 1.00 93.94 100 PRO A CA 1
ATOM 778 C C . PRO A 1 100 ? 5.987 -7.408 -13.230 1.00 93.94 100 PRO A C 1
ATOM 780 O O . PRO A 1 100 ? 4.822 -7.017 -13.323 1.00 93.94 100 PRO A O 1
ATOM 783 N N . ARG A 1 101 ? 6.378 -8.579 -13.753 1.00 95.75 101 ARG A N 1
ATOM 784 C CA . ARG A 1 101 ? 5.450 -9.512 -14.415 1.00 95.75 101 ARG A CA 1
ATOM 785 C C . ARG A 1 101 ? 4.481 -10.137 -13.416 1.00 95.75 101 ARG A C 1
ATOM 787 O O . ARG A 1 101 ? 3.284 -10.162 -13.692 1.00 95.75 101 ARG A O 1
ATOM 794 N N . ASP A 1 102 ? 4.980 -10.539 -12.255 1.00 96.81 102 ASP A N 1
ATOM 795 C CA . ASP A 1 102 ? 4.162 -11.107 -11.185 1.00 96.81 102 ASP A CA 1
ATOM 796 C C . ASP A 1 102 ? 3.229 -10.055 -10.606 1.00 96.81 102 ASP A C 1
ATOM 798 O O . ASP A 1 102 ? 2.048 -10.317 -10.392 1.00 96.81 102 ASP A O 1
ATOM 802 N N . VAL A 1 103 ? 3.729 -8.827 -10.437 1.00 96.88 103 VAL A N 1
ATOM 803 C CA . VAL A 1 103 ? 2.884 -7.701 -10.036 1.00 96.88 103 VAL A CA 1
ATOM 804 C C . VAL A 1 103 ? 1.734 -7.517 -11.022 1.00 96.88 103 VAL A C 1
ATOM 806 O O . VAL A 1 103 ? 0.581 -7.432 -10.608 1.00 96.88 103 VAL A O 1
ATOM 809 N N . ARG A 1 104 ? 2.012 -7.478 -12.331 1.00 95.94 104 ARG A N 1
ATOM 810 C CA . ARG A 1 104 ? 0.964 -7.359 -13.356 1.00 95.94 104 ARG A CA 1
ATOM 811 C C . ARG A 1 104 ? -0.087 -8.457 -13.200 1.00 95.94 104 ARG A C 1
ATOM 813 O O . ARG A 1 104 ? -1.277 -8.160 -13.301 1.00 95.94 104 ARG A O 1
ATOM 820 N N . ASP A 1 105 ? 0.334 -9.697 -12.981 1.00 97.44 105 ASP A N 1
ATOM 821 C CA . ASP A 1 105 ? -0.577 -10.838 -12.894 1.00 97.44 105 ASP A CA 1
ATOM 822 C C . ASP A 1 105 ? -1.440 -10.798 -11.625 1.00 97.44 105 ASP A C 1
ATOM 824 O O . ASP A 1 105 ? -2.626 -11.116 -11.702 1.00 97.44 105 ASP A O 1
ATOM 828 N N . GLU A 1 106 ? -0.908 -10.285 -10.513 1.00 97.12 106 GLU A N 1
ATOM 829 C CA . GLU A 1 106 ? -1.671 -10.001 -9.288 1.00 97.12 106 GLU A CA 1
ATOM 830 C C . GLU A 1 106 ? -2.668 -8.842 -9.458 1.00 97.12 106 GLU A C 1
ATOM 832 O O . GLU A 1 106 ? -3.776 -8.877 -8.923 1.00 97.12 106 GLU A O 1
ATOM 837 N N . LEU A 1 107 ? -2.311 -7.804 -10.223 1.00 97.44 107 LEU A N 1
ATOM 838 C CA . LEU A 1 107 ? -3.185 -6.648 -10.457 1.00 97.44 107 LEU A CA 1
ATOM 839 C C . LEU A 1 107 ? -4.306 -6.933 -11.467 1.00 97.44 107 LEU A C 1
ATOM 841 O O . LEU A 1 107 ? -5.392 -6.354 -11.371 1.00 97.44 107 LEU A O 1
ATOM 845 N N . LYS A 1 108 ? -4.052 -7.804 -12.452 1.00 97.12 108 LYS A N 1
ATOM 846 C CA . LYS A 1 108 ? -4.932 -8.056 -13.606 1.00 97.12 108 LYS A CA 1
ATOM 847 C C . LYS A 1 108 ? -6.392 -8.378 -13.238 1.00 97.12 108 LYS A C 1
ATOM 849 O O . LYS A 1 108 ? -7.276 -7.823 -13.896 1.00 97.12 108 LYS A O 1
ATOM 854 N N . PRO A 1 109 ? -6.696 -9.197 -12.211 1.00 97.25 109 PRO A N 1
ATOM 855 C CA . PRO A 1 109 ? -8.076 -9.501 -11.826 1.00 97.25 109 PRO A CA 1
ATOM 856 C C . PRO A 1 109 ? -8.848 -8.297 -11.270 1.00 97.25 109 PRO A C 1
ATOM 858 O O . PRO A 1 109 ? -10.075 -8.333 -11.204 1.00 97.25 109 PRO A O 1
ATOM 861 N N . TYR A 1 110 ? -8.152 -7.232 -10.866 1.00 97.12 110 TYR A N 1
ATOM 862 C CA . TYR A 1 110 ? -8.724 -6.128 -10.094 1.00 97.12 110 TYR A CA 1
ATOM 863 C C . TYR A 1 110 ? -8.670 -4.784 -10.819 1.00 97.12 110 TYR A C 1
ATOM 865 O O . TYR A 1 110 ? -8.951 -3.750 -10.216 1.00 97.12 110 TYR A O 1
ATOM 873 N N . LEU A 1 111 ? -8.377 -4.776 -12.122 1.00 95.44 111 LEU A N 1
ATOM 874 C CA . LEU A 1 111 ? -8.273 -3.553 -12.926 1.00 95.44 111 LEU A CA 1
ATOM 875 C C . LEU A 1 111 ? -9.572 -2.737 -13.005 1.00 95.44 111 LEU A C 1
ATOM 877 O O . LEU A 1 111 ? -9.520 -1.583 -13.412 1.00 95.44 111 LEU A O 1
ATOM 881 N N . SER A 1 112 ? -10.726 -3.295 -12.628 1.00 95.62 112 SER A N 1
ATOM 882 C CA . SER A 1 112 ? -11.990 -2.553 -12.508 1.00 95.62 112 SER A CA 1
ATOM 883 C C . SER A 1 112 ? -12.156 -1.835 -11.162 1.00 95.62 112 SER A C 1
ATOM 885 O O . SER A 1 112 ? -13.134 -1.110 -10.974 1.00 95.62 112 SER A O 1
ATOM 887 N N . ASP A 1 113 ? -11.256 -2.046 -10.196 1.00 96.38 113 ASP A N 1
ATOM 888 C CA . ASP A 1 113 ? -11.293 -1.341 -8.919 1.00 96.38 113 ASP A CA 1
ATOM 889 C C . ASP A 1 113 ? -10.880 0.122 -9.118 1.00 96.38 113 ASP A C 1
ATOM 891 O O . ASP A 1 113 ? -9.754 0.434 -9.510 1.00 96.38 113 ASP A O 1
ATOM 895 N N . LYS A 1 114 ? -11.805 1.040 -8.830 1.00 96.19 114 LYS A N 1
ATOM 896 C CA . LYS A 1 114 ? -11.617 2.481 -9.046 1.00 96.19 114 LYS A CA 1
ATOM 897 C C . LYS A 1 114 ? -10.391 3.055 -8.325 1.00 96.19 114 LYS A C 1
ATOM 899 O O . LYS A 1 114 ? -9.811 4.029 -8.801 1.00 96.19 114 LYS A O 1
ATOM 904 N N . PHE A 1 115 ? -10.017 2.505 -7.166 1.00 96.62 115 PHE A N 1
ATOM 905 C CA . PHE A 1 115 ? -8.876 3.005 -6.400 1.00 96.62 115 PHE A CA 1
ATOM 906 C C . PHE A 1 115 ? -7.566 2.484 -6.977 1.00 96.62 115 PHE A C 1
ATOM 908 O O . PHE A 1 115 ? -6.610 3.253 -7.073 1.00 96.62 115 PHE A O 1
ATOM 915 N N . LEU A 1 116 ? -7.549 1.229 -7.440 1.00 97.50 116 LEU A N 1
ATOM 916 C CA . LEU A 1 116 ? -6.414 0.701 -8.190 1.00 97.50 116 LEU A CA 1
ATOM 917 C C . LEU A 1 116 ? -6.202 1.498 -9.479 1.00 97.50 116 LEU A C 1
ATOM 919 O O . LEU A 1 116 ? -5.095 1.968 -9.712 1.00 97.50 116 LEU A O 1
ATOM 923 N N . GLN A 1 117 ? -7.258 1.727 -10.267 1.00 97.31 117 GLN A N 1
ATOM 924 C CA . GLN A 1 117 ? -7.180 2.535 -11.489 1.00 97.31 117 GLN A CA 1
ATOM 925 C C . GLN A 1 117 ? -6.605 3.927 -11.216 1.00 97.31 117 GLN A C 1
ATOM 927 O O . GLN A 1 117 ? -5.655 4.341 -11.871 1.00 97.31 117 GLN A O 1
ATOM 932 N N . LYS A 1 118 ? -7.124 4.630 -10.199 1.00 96.19 118 LYS A N 1
ATOM 933 C CA . LYS A 1 118 ? -6.626 5.960 -9.819 1.00 96.19 118 LYS A CA 1
ATOM 934 C C . LYS A 1 118 ? -5.140 5.939 -9.438 1.00 96.19 118 LYS A C 1
ATOM 936 O O . LYS A 1 118 ? -4.393 6.842 -9.826 1.00 96.19 118 LYS A O 1
ATOM 941 N N . GLY A 1 119 ? -4.723 4.928 -8.675 1.00 95.81 119 GLY A N 1
ATOM 942 C CA . GLY A 1 119 ? -3.327 4.735 -8.296 1.00 95.81 119 GLY A CA 1
ATOM 943 C C . GLY A 1 119 ? -2.442 4.497 -9.516 1.00 95.81 119 GLY A C 1
ATOM 944 O O . GLY A 1 119 ? -1.463 5.214 -9.703 1.00 95.81 119 GLY A O 1
ATOM 945 N N . LEU A 1 120 ? -2.829 3.564 -10.389 1.00 96.31 120 LEU A N 1
ATOM 946 C CA . LEU A 1 120 ? -2.085 3.226 -11.602 1.00 96.31 120 LEU A CA 1
ATOM 947 C C . LEU A 1 120 ? -1.975 4.403 -12.574 1.00 96.31 120 LEU A C 1
ATOM 949 O O . LEU A 1 120 ? -0.880 4.656 -13.061 1.00 96.31 120 LEU A O 1
ATOM 953 N N . SER A 1 121 ? -3.041 5.178 -12.790 1.00 95.50 121 SER A N 1
ATOM 954 C CA . SER A 1 121 ? -2.976 6.381 -13.635 1.00 95.50 121 SER A CA 1
ATOM 955 C C . SER A 1 121 ? -2.006 7.430 -13.083 1.00 95.50 121 SER A C 1
ATOM 957 O O . SER A 1 121 ? -1.304 8.097 -13.842 1.00 95.50 121 SER A O 1
ATOM 959 N N . SER A 1 122 ? -1.932 7.573 -11.756 1.00 93.62 122 SER A N 1
ATOM 960 C CA . SER A 1 122 ? -0.957 8.470 -11.123 1.00 93.62 122 SER A CA 1
ATOM 961 C C . SER A 1 122 ? 0.477 7.974 -11.326 1.00 93.62 122 SER A C 1
ATOM 963 O O . SER A 1 122 ? 1.361 8.774 -11.625 1.00 93.62 122 SER A O 1
ATOM 965 N N . ILE A 1 123 ? 0.706 6.663 -11.204 1.00 93.44 123 ILE A N 1
ATOM 966 C CA . ILE A 1 123 ? 2.014 6.040 -11.449 1.00 93.44 123 ILE A CA 1
ATOM 967 C C . ILE A 1 123 ? 2.414 6.223 -12.915 1.00 93.44 123 ILE A C 1
ATOM 969 O O . ILE A 1 123 ? 3.480 6.762 -13.187 1.00 93.44 123 ILE A O 1
ATOM 973 N N . GLU A 1 124 ? 1.544 5.866 -13.857 1.00 92.69 124 GLU A N 1
ATOM 974 C CA . GLU A 1 124 ? 1.776 6.015 -15.298 1.00 92.69 124 GLU A CA 1
ATOM 975 C C . GLU A 1 124 ? 2.166 7.452 -15.669 1.00 92.69 124 GLU A C 1
ATOM 977 O O . GLU A 1 124 ? 3.164 7.678 -16.351 1.00 92.69 124 GLU A O 1
ATOM 982 N N . SER A 1 125 ? 1.440 8.447 -15.148 1.00 90.25 125 SER A N 1
ATOM 983 C CA . SER A 1 125 ? 1.734 9.858 -15.413 1.00 90.25 125 SER A CA 1
ATOM 984 C C . SER A 1 125 ? 3.107 10.307 -14.898 1.00 90.25 125 SER A C 1
ATOM 986 O O . SER A 1 125 ? 3.690 11.234 -15.470 1.00 90.25 125 SER A O 1
ATOM 988 N N . ARG A 1 126 ? 3.588 9.728 -13.792 1.00 86.75 126 ARG A N 1
ATOM 989 C CA . ARG A 1 126 ? 4.833 10.133 -13.116 1.00 86.75 126 ARG A CA 1
ATOM 990 C C . ARG A 1 126 ? 6.050 9.354 -13.607 1.00 86.75 126 ARG A C 1
ATOM 992 O O . ARG A 1 126 ? 7.127 9.925 -13.684 1.00 86.75 126 ARG A O 1
ATOM 999 N N . PHE A 1 127 ? 5.855 8.107 -14.023 1.00 87.75 127 PHE A N 1
ATOM 1000 C CA . PHE A 1 127 ? 6.881 7.215 -14.571 1.00 87.75 127 PHE A CA 1
ATOM 1001 C C . PHE A 1 127 ? 6.878 7.185 -16.112 1.00 87.75 127 PHE A C 1
ATOM 1003 O O . PHE A 1 127 ? 7.297 6.207 -16.726 1.00 87.75 127 PHE A O 1
ATOM 1010 N N . ARG A 1 128 ? 6.395 8.256 -16.755 1.00 86.06 128 ARG A N 1
ATOM 1011 C CA . ARG A 1 128 ? 6.212 8.326 -18.217 1.00 86.06 128 ARG A CA 1
ATOM 1012 C C . ARG A 1 128 ? 7.507 8.223 -19.035 1.00 86.06 128 ARG A C 1
ATOM 1014 O O . ARG A 1 128 ? 7.445 7.852 -20.202 1.00 86.06 128 ARG A O 1
ATOM 1021 N N . SER A 1 129 ? 8.653 8.596 -18.463 1.00 81.62 129 SER A N 1
ATOM 1022 C CA . SER A 1 129 ? 9.973 8.477 -19.095 1.00 81.62 129 SER A CA 1
ATOM 1023 C C . SER A 1 129 ? 11.091 8.462 -18.040 1.00 81.62 129 SER A C 1
ATOM 1025 O O . SER A 1 129 ? 10.837 8.862 -16.901 1.00 81.62 129 SER A O 1
ATOM 1027 N N . PRO A 1 130 ? 12.318 8.028 -18.386 1.00 73.19 130 PRO A N 1
ATOM 1028 C CA . PRO A 1 130 ? 13.472 8.074 -17.480 1.00 73.19 130 PRO A CA 1
ATOM 1029 C C . PRO A 1 130 ? 13.833 9.486 -16.993 1.00 73.19 130 PRO A C 1
ATOM 1031 O O . PRO A 1 130 ? 14.392 9.637 -15.916 1.00 73.19 130 PRO A O 1
ATOM 1034 N N . GLU A 1 131 ? 13.497 10.518 -17.769 1.00 72.06 131 GLU A N 1
ATOM 1035 C CA . GLU A 1 131 ? 13.721 11.937 -17.448 1.00 72.06 131 GLU A CA 1
ATOM 1036 C C . GLU A 1 131 ? 12.529 12.576 -16.719 1.00 72.06 131 GLU A C 1
ATOM 1038 O O . GLU A 1 131 ? 12.537 13.775 -16.431 1.00 72.06 131 GLU A O 1
ATOM 1043 N N . ALA A 1 132 ? 11.460 11.813 -16.483 1.00 72.94 132 ALA A N 1
ATOM 1044 C CA . ALA A 1 132 ? 10.318 12.285 -15.720 1.00 72.94 132 ALA A CA 1
ATOM 1045 C C . ALA A 1 132 ? 10.670 12.397 -14.230 1.00 72.94 132 ALA A C 1
ATOM 1047 O O . ALA A 1 132 ? 11.742 12.001 -13.786 1.00 72.94 132 ALA A O 1
ATOM 1048 N N . GLU A 1 133 ? 9.720 12.893 -13.438 1.00 65.38 133 GLU A N 1
ATOM 1049 C CA . GLU A 1 133 ? 9.805 12.981 -11.974 1.00 65.38 133 GLU A CA 1
ATOM 1050 C C . GLU A 1 133 ? 9.839 11.585 -11.296 1.00 65.38 133 GLU A C 1
ATOM 1052 O O . GLU A 1 133 ? 9.310 11.407 -10.208 1.00 65.38 133 GLU A O 1
ATOM 1057 N N . GLY A 1 134 ? 10.387 10.541 -11.918 1.00 60.31 134 GLY A N 1
ATOM 1058 C CA . GLY A 1 134 ? 10.610 9.246 -11.278 1.00 60.31 134 GL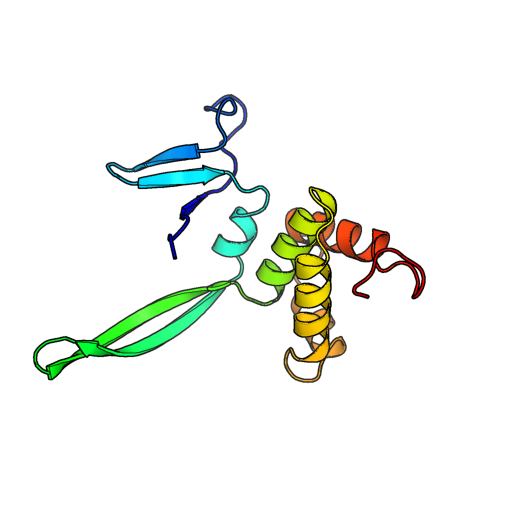Y A CA 1
ATOM 1059 C C . GLY A 1 134 ? 11.584 9.339 -10.089 1.00 60.31 134 GLY A C 1
ATOM 1060 O O . GLY A 1 134 ? 12.037 10.429 -9.739 1.00 60.31 134 GLY A O 1
ATOM 1061 N N . PRO A 1 135 ? 11.895 8.211 -9.428 1.00 57.28 135 PRO A N 1
ATOM 1062 C CA . PRO A 1 135 ? 12.947 8.188 -8.420 1.00 57.28 135 PRO A CA 1
ATOM 1063 C C . PRO A 1 135 ? 14.298 8.530 -9.071 1.00 57.28 135 PRO A C 1
ATOM 1065 O O . PRO A 1 135 ? 14.629 7.978 -10.123 1.00 57.28 135 PRO A O 1
ATOM 1068 N N . SER A 1 136 ? 15.023 9.461 -8.449 1.00 54.00 136 SER A N 1
ATOM 1069 C CA . SER A 1 136 ? 16.366 9.933 -8.805 1.00 54.00 136 SER A CA 1
ATOM 1070 C C . SER A 1 136 ? 17.481 9.003 -8.327 1.00 54.00 136 SER A C 1
ATOM 1072 O O . SER A 1 136 ? 17.291 8.292 -7.311 1.00 54.00 136 SER A O 1
#

Organism: NCBI:txid2754717